Protein AF-A0AA39NL94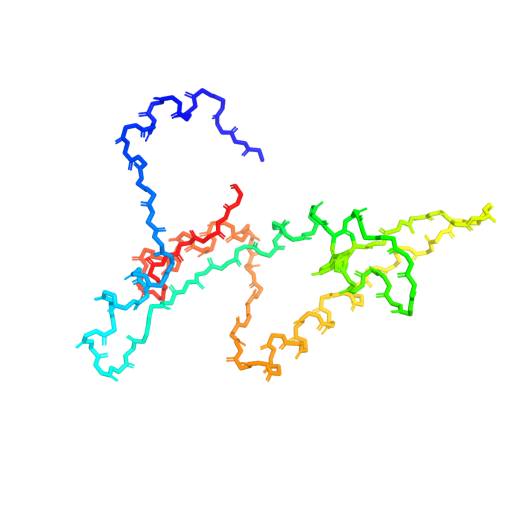-F1 (afdb_monomer_lite)

Structure (mmCIF, N/CA/C/O backbone):
data_AF-A0AA39NL94-F1
#
_entry.id   AF-A0AA39NL94-F1
#
loop_
_atom_site.group_PDB
_atom_site.id
_atom_site.type_symbol
_atom_site.label_atom_id
_atom_site.label_alt_id
_atom_site.label_comp_id
_atom_site.label_asym_id
_atom_site.label_entity_id
_atom_site.label_seq_id
_atom_site.pdbx_PDB_ins_code
_atom_site.Cartn_x
_atom_site.Cartn_y
_atom_site.Cartn_z
_atom_site.occupancy
_atom_site.B_iso_or_equiv
_atom_site.auth_seq_id
_atom_site.auth_comp_id
_atom_site.auth_asym_id
_atom_site.auth_atom_id
_atom_site.pdbx_PDB_model_num
ATOM 1 N N . MET A 1 1 ? 2.245 15.348 -5.628 1.00 50.94 1 MET A N 1
ATOM 2 C CA . MET A 1 1 ? 1.719 16.747 -5.397 1.00 50.94 1 MET A CA 1
ATOM 3 C C . MET A 1 1 ? 0.510 16.706 -4.456 1.00 50.94 1 MET A C 1
ATOM 5 O O . MET A 1 1 ? -0.431 15.936 -4.656 1.00 50.94 1 MET A O 1
ATOM 9 N N . GLY A 1 2 ? 0.650 17.237 -3.230 1.00 73.12 2 GLY A N 1
ATOM 10 C CA . GLY A 1 2 ? -0.329 17.232 -2.119 1.00 73.12 2 GLY A CA 1
ATOM 11 C C . GLY A 1 2 ? -1.050 18.583 -2.015 1.00 73.12 2 GLY A C 1
ATOM 12 O O . GLY A 1 2 ? -0.825 19.495 -2.814 1.00 73.12 2 GLY A O 1
ATOM 13 N N . VAL A 1 3 ? -2.252 18.538 -1.434 1.00 86.38 3 VAL A N 1
ATOM 14 C CA . VAL A 1 3 ? -3.037 19.774 -1.194 1.00 86.38 3 VAL A CA 1
ATOM 15 C C . VAL A 1 3 ? -2.407 20.544 -0.023 1.00 86.38 3 VAL A C 1
ATOM 17 O O . VAL A 1 3 ? -2.319 20.043 1.101 1.00 86.38 3 VAL A O 1
ATOM 20 N N . ALA A 1 4 ? -1.869 21.745 -0.388 1.00 89.25 4 ALA A N 1
ATOM 21 C CA . ALA A 1 4 ? -1.170 22.565 0.628 1.00 89.25 4 ALA A CA 1
ATOM 22 C C . ALA A 1 4 ? -2.124 22.940 1.774 1.00 89.25 4 ALA A C 1
ATOM 24 O O . ALA A 1 4 ? -3.258 23.370 1.550 1.00 89.25 4 ALA A O 1
ATOM 25 N N . GLY A 1 5 ? -1.636 22.574 3.044 1.00 91.25 5 GLY A N 1
ATOM 26 C CA . GLY A 1 5 ? -2.383 23.033 4.242 1.00 91.25 5 GLY A CA 1
ATOM 27 C C . GLY A 1 5 ? -3.410 21.993 4.705 1.00 91.25 5 GLY A C 1
ATOM 28 O O . GLY A 1 5 ? -4.171 22.263 5.637 1.00 91.25 5 GLY A O 1
ATOM 29 N N . LEU A 1 6 ? -3.433 20.851 4.047 1.00 90.88 6 LEU A N 1
ATOM 30 C CA . LEU A 1 6 ? -4.501 19.870 4.342 1.00 90.88 6 LEU A CA 1
ATOM 31 C C . LEU A 1 6 ? -4.160 19.089 5.617 1.00 90.88 6 LEU A C 1
ATOM 33 O O . LEU A 1 6 ? -5.061 18.759 6.392 1.00 90.88 6 LEU A O 1
ATOM 37 N N . TRP A 1 7 ? -2.938 18.950 5.932 1.00 90.38 7 TRP A N 1
ATOM 38 C CA . TRP A 1 7 ? -2.565 18.003 7.005 1.00 90.38 7 TRP A CA 1
ATOM 39 C C . TRP A 1 7 ? -2.981 18.540 8.378 1.00 90.38 7 TRP A C 1
ATOM 41 O O . TRP A 1 7 ? -3.492 17.781 9.205 1.00 90.38 7 TRP A O 1
ATOM 51 N N . PRO A 1 8 ? -2.796 19.794 8.644 1.00 93.75 8 PRO A N 1
ATOM 52 C CA . PRO A 1 8 ? -3.223 20.273 9.971 1.00 93.75 8 PRO A CA 1
ATOM 53 C C . PRO A 1 8 ? -4.733 20.090 10.183 1.00 93.75 8 PRO A C 1
ATOM 55 O O . PRO A 1 8 ? -5.170 19.922 11.324 1.00 93.75 8 PRO A O 1
ATOM 58 N N . LEU A 1 9 ? -5.524 20.063 9.109 1.00 93.62 9 LEU A N 1
ATOM 59 C CA . LEU A 1 9 ? -6.989 19.894 9.266 1.00 93.62 9 LEU A CA 1
ATOM 60 C C . LEU A 1 9 ? -7.346 18.431 9.533 1.00 93.62 9 LEU A C 1
ATOM 62 O O . LEU A 1 9 ? -8.359 18.157 10.181 1.00 93.62 9 LEU A O 1
ATOM 66 N N . LEU A 1 10 ? -6.521 17.513 9.040 1.00 91.88 10 LEU A N 1
ATOM 67 C CA . LEU A 1 10 ? -6.922 16.091 9.128 1.00 91.88 10 LEU A CA 1
ATOM 68 C C . LEU A 1 10 ? -6.179 15.403 10.272 1.00 91.88 10 LEU A C 1
ATOM 70 O O . LEU A 1 10 ? -6.452 14.239 10.574 1.00 91.88 10 LEU A O 1
ATOM 74 N N . ASP A 1 11 ? -5.326 16.208 10.906 1.00 91.38 11 ASP A N 1
ATOM 75 C CA . ASP A 1 11 ? -4.427 15.575 11.895 1.00 91.38 11 ASP A CA 1
ATOM 76 C C . ASP A 1 11 ? -5.246 14.904 13.009 1.00 91.38 11 ASP A C 1
ATOM 78 O O . ASP A 1 11 ? -4.874 13.825 13.476 1.00 91.38 11 ASP A O 1
ATOM 82 N N . SER A 1 12 ? -6.339 15.570 13.333 1.00 94.81 12 SER A N 1
ATOM 83 C CA . SER A 1 12 ? -7.129 15.007 14.449 1.00 94.81 12 SER A CA 1
ATOM 84 C C . SER A 1 12 ? -7.742 13.654 14.077 1.00 94.81 12 SER A C 1
ATOM 86 O O . SER A 1 12 ? -8.077 12.868 14.966 1.00 94.81 12 SER A O 1
ATOM 88 N N . SER A 1 13 ? -7.833 13.390 12.783 1.00 92.88 13 SER A N 1
ATOM 89 C CA . SER A 1 13 ? -8.463 12.118 12.347 1.00 92.88 13 SER A CA 1
ATOM 90 C C . SER A 1 13 ? -7.403 11.047 12.081 1.00 92.88 13 SER A C 1
ATOM 92 O O . SER A 1 13 ? -7.747 9.902 11.779 1.00 92.88 13 SER A O 1
ATOM 94 N N . SER A 1 14 ? -6.141 11.427 12.299 1.00 92.62 14 SER A N 1
ATOM 95 C CA . SER A 1 14 ? -5.078 10.443 12.024 1.00 92.62 14 SER A CA 1
ATOM 96 C C . SER A 1 14 ? -4.935 9.485 13.216 1.00 92.62 14 SER A C 1
ATOM 98 O O . SER A 1 14 ? -5.046 9.887 14.377 1.00 92.62 14 SER A O 1
ATOM 100 N N . LYS A 1 15 ? -4.803 8.213 12.834 1.00 93.19 15 LYS A N 1
ATOM 101 C CA . LYS A 1 15 ? -4.528 7.214 13.892 1.00 93.19 15 LYS A CA 1
ATOM 102 C C . LYS A 1 15 ? -3.282 6.402 13.515 1.00 93.19 15 LYS A C 1
ATOM 104 O O . LYS A 1 15 ? -3.068 6.062 12.350 1.00 93.19 15 LYS A O 1
ATOM 109 N N . THR A 1 16 ? -2.500 6.258 14.578 1.00 93.81 16 THR A N 1
ATOM 110 C CA . THR A 1 16 ? -1.329 5.383 14.350 1.00 93.81 16 THR A CA 1
ATOM 111 C C . THR A 1 16 ? -1.621 3.979 14.906 1.00 93.81 16 THR A C 1
ATOM 113 O O . THR A 1 16 ? -1.947 3.812 16.083 1.00 93.81 16 THR A O 1
ATOM 116 N N . VAL A 1 17 ? -1.551 3.116 13.950 1.00 90.81 17 VAL A N 1
ATOM 117 C CA . VAL A 1 17 ? -1.850 1.727 14.371 1.00 90.81 17 VAL A CA 1
ATOM 118 C C . VAL A 1 17 ? -0.822 0.797 13.717 1.00 90.81 17 VAL A C 1
ATOM 120 O O . VAL A 1 17 ? -0.280 1.093 12.649 1.00 90.81 17 VAL A O 1
ATOM 123 N N . SER A 1 18 ? -0.551 -0.284 14.425 1.00 92.31 18 SER A N 1
ATOM 124 C CA . SER A 1 18 ? 0.373 -1.286 13.854 1.00 92.31 18 SER A CA 1
ATOM 125 C C . SER A 1 18 ? -0.272 -2.043 12.684 1.00 92.31 18 SER A C 1
ATOM 127 O O . SER A 1 18 ? -1.468 -2.342 12.697 1.00 92.31 18 SER A O 1
ATOM 129 N N . LEU A 1 19 ? 0.515 -2.331 11.734 1.00 88.25 19 LEU A N 1
ATOM 130 C CA . LEU A 1 19 ? -0.005 -3.073 10.565 1.00 88.25 19 LEU A CA 1
ATOM 131 C C . LEU A 1 19 ? -0.469 -4.480 10.978 1.00 88.25 19 LEU A C 1
ATOM 133 O O . LEU A 1 19 ? -1.455 -4.984 10.436 1.00 88.25 19 LEU A O 1
ATOM 137 N N . THR A 1 20 ? 0.185 -5.024 11.923 1.00 89.62 20 THR A N 1
ATOM 138 C CA . THR A 1 20 ? -0.207 -6.374 12.385 1.00 89.62 20 THR A CA 1
ATOM 139 C C . THR A 1 20 ? -1.600 -6.346 13.033 1.00 89.62 20 THR A C 1
ATOM 141 O O . THR A 1 20 ? -2.409 -7.241 12.783 1.00 89.62 20 THR A O 1
ATOM 144 N N . THR A 1 21 ? -1.704 -5.334 13.858 1.00 88.62 21 THR A N 1
ATOM 145 C CA . THR A 1 21 ? -3.033 -5.215 14.497 1.00 88.62 21 THR A CA 1
ATOM 146 C C . THR A 1 21 ? -4.129 -5.006 13.441 1.00 88.62 21 THR A C 1
ATOM 148 O O . THR A 1 21 ? -5.199 -5.611 13.542 1.00 88.62 21 THR A O 1
ATOM 151 N N . LEU A 1 22 ? -3.851 -4.177 12.437 1.00 88.06 22 LEU A N 1
ATOM 152 C CA . LEU A 1 22 ? -4.843 -3.935 11.366 1.00 88.06 22 LEU A CA 1
ATOM 153 C C . LEU A 1 22 ? -5.129 -5.220 10.581 1.00 88.06 22 LEU A C 1
ATOM 155 O O . LEU A 1 22 ? -6.288 -5.498 10.266 1.00 88.06 22 LEU A O 1
ATOM 159 N N . SER A 1 23 ? -4.074 -5.999 10.449 1.00 87.44 23 SER A N 1
ATOM 160 C CA . SER A 1 23 ? -4.238 -7.228 9.646 1.00 87.44 23 SER A CA 1
ATOM 161 C C . SER A 1 23 ? -5.018 -8.289 10.426 1.00 87.44 23 SER A C 1
ATOM 163 O O . SER A 1 23 ? -5.855 -8.986 9.848 1.00 87.44 23 SER A O 1
ATOM 165 N N . LEU A 1 24 ? -4.804 -8.289 11.746 1.00 86.00 24 LEU A N 1
ATOM 166 C CA . LEU A 1 24 ? -5.423 -9.357 12.551 1.00 86.00 24 LEU A CA 1
ATOM 167 C C . LEU A 1 24 ? -6.890 -9.011 12.844 1.00 86.00 24 LEU A C 1
ATOM 169 O O . LEU A 1 24 ? -7.707 -9.915 13.036 1.00 86.00 24 LEU A O 1
ATOM 173 N N . ALA A 1 25 ? -7.144 -7.712 13.018 1.00 80.06 25 ALA A N 1
ATOM 174 C CA . ALA A 1 25 ? -8.537 -7.301 13.301 1.00 80.06 25 ALA A CA 1
ATOM 175 C C . ALA A 1 25 ? -9.491 -7.789 12.204 1.00 80.06 25 ALA A C 1
ATOM 177 O O . ALA A 1 25 ? -10.646 -8.108 12.494 1.00 80.06 25 ALA A O 1
ATOM 178 N N . GLU A 1 26 ? -9.019 -7.960 11.066 1.00 71.44 26 GLU A N 1
ATOM 179 C CA . GLU A 1 26 ? -9.943 -8.274 9.946 1.00 71.44 26 GLU A CA 1
ATOM 180 C C . GLU A 1 26 ? -9.837 -9.750 9.560 1.00 71.44 26 GLU A C 1
ATOM 182 O O . GLU A 1 26 ? -10.512 -10.193 8.628 1.00 71.44 26 GLU A O 1
ATOM 187 N N . PHE A 1 27 ? -9.012 -10.399 10.369 1.00 70.62 27 PHE A N 1
ATOM 188 C CA . PHE A 1 27 ? -8.752 -11.825 10.095 1.00 70.62 27 PHE A CA 1
ATOM 189 C C . PHE A 1 27 ? -9.824 -12.692 10.763 1.00 70.62 27 PHE A C 1
ATOM 191 O O . PHE A 1 27 ? -9.785 -13.919 10.651 1.00 70.62 27 PHE A O 1
ATOM 198 N N . SER A 1 28 ? -10.915 -12.190 11.246 1.00 61.53 28 SER A N 1
ATOM 199 C CA . SER A 1 28 ? -11.961 -12.921 11.993 1.00 61.53 28 SER A CA 1
ATOM 200 C C . SER A 1 28 ? -12.969 -13.563 11.033 1.00 61.53 28 SER A C 1
ATOM 202 O O . SER A 1 28 ? -13.747 -14.426 11.447 1.00 61.53 28 SER A O 1
ATOM 204 N N . ASN A 1 29 ? -12.759 -13.339 9.573 1.00 60.75 29 ASN A N 1
ATOM 205 C CA . ASN A 1 29 ? -13.588 -14.086 8.604 1.00 60.75 29 ASN A CA 1
ATOM 206 C C . ASN A 1 29 ? -12.735 -15.131 7.862 1.00 60.75 29 ASN A C 1
ATOM 208 O O . ASN A 1 29 ? -11.689 -14.813 7.294 1.00 60.75 29 ASN A O 1
ATOM 212 N N . PRO A 1 30 ? -12.682 -16.345 8.337 1.00 61.47 30 PRO A N 1
ATOM 213 C CA . PRO A 1 30 ? -11.754 -17.419 7.946 1.00 61.47 30 PRO A CA 1
ATOM 214 C C . PRO A 1 30 ? -11.542 -17.466 6.427 1.00 61.47 30 PRO A C 1
ATOM 216 O O . PRO A 1 30 ? -10.601 -18.114 5.962 1.00 61.47 30 PRO A O 1
ATOM 219 N N . HIS A 1 31 ? -11.988 -16.365 5.691 1.00 66.25 31 HIS A N 1
ATOM 220 C CA . HIS A 1 31 ? -11.747 -16.707 4.274 1.00 66.25 31 HIS A CA 1
ATOM 221 C C . HIS A 1 31 ? -11.094 -15.529 3.556 1.00 66.25 31 HIS A C 1
ATOM 223 O O . HIS A 1 31 ? -10.718 -15.655 2.388 1.00 66.25 31 HIS A O 1
ATOM 229 N N . ARG A 1 32 ? -10.733 -14.473 4.445 1.00 79.56 32 ARG A N 1
ATOM 230 C CA . ARG A 1 32 ? -10.133 -13.393 3.633 1.00 79.56 32 ARG A CA 1
ATOM 231 C C . ARG A 1 32 ? -9.340 -12.458 4.552 1.00 79.56 32 ARG A C 1
ATOM 233 O O . ARG A 1 32 ? -9.852 -11.964 5.558 1.00 79.56 32 ARG A O 1
ATOM 240 N N . GLY A 1 33 ? -7.944 -12.510 4.427 1.00 84.56 33 GLY A N 1
ATOM 241 C CA . GLY A 1 33 ? -7.020 -11.611 5.154 1.00 84.56 33 GLY A CA 1
ATOM 242 C C . GLY A 1 33 ? -7.189 -10.148 4.731 1.00 84.56 33 GLY A C 1
ATOM 243 O O . GLY A 1 33 ? -8.013 -9.820 3.874 1.00 84.56 33 GLY A O 1
ATOM 244 N N . TYR A 1 34 ? -6.636 -9.176 5.460 1.00 90.38 34 TYR A N 1
ATOM 245 C CA . TYR A 1 34 ? -6.649 -7.733 5.134 1.00 90.38 34 TYR A CA 1
ATOM 246 C C . TYR A 1 34 ? -5.916 -7.471 3.809 1.00 90.38 34 TYR A C 1
ATOM 248 O O . TYR A 1 34 ? -4.748 -7.830 3.641 1.00 90.38 34 TYR A O 1
ATOM 256 N N . ARG A 1 35 ? -6.615 -6.891 2.848 1.00 91.94 35 ARG A N 1
ATOM 257 C CA . ARG A 1 35 ? -6.007 -6.628 1.521 1.00 91.94 35 ARG A CA 1
ATOM 258 C C . ARG A 1 35 ? -5.592 -5.155 1.431 1.00 91.94 35 ARG A C 1
ATOM 260 O O . ARG A 1 35 ? -6.405 -4.247 1.616 1.00 91.94 35 ARG A O 1
ATOM 267 N N . LEU A 1 36 ? -4.360 -5.006 1.210 1.00 93.06 36 LEU A N 1
ATOM 268 C CA . LEU A 1 36 ? -3.792 -3.641 1.182 1.00 93.06 36 LEU A CA 1
ATOM 269 C C . LEU A 1 36 ? -3.299 -3.323 -0.237 1.00 93.06 36 LEU A C 1
ATOM 271 O O . LEU A 1 36 ? -2.571 -4.106 -0.851 1.00 93.06 36 LEU A O 1
ATOM 275 N N . GLY A 1 37 ? -3.765 -2.208 -0.738 1.00 93.38 37 GLY A N 1
ATOM 276 C CA . GLY A 1 37 ? -3.238 -1.717 -2.031 1.00 93.38 37 GLY A CA 1
ATOM 277 C C . GLY A 1 37 ? -2.042 -0.781 -1.804 1.00 93.38 37 GLY A C 1
ATOM 278 O O . GLY A 1 37 ? -2.093 0.133 -0.978 1.00 93.38 37 GLY A O 1
ATOM 279 N N . ILE A 1 38 ? -1.002 -1.017 -2.651 1.00 90.94 38 ILE A N 1
ATOM 280 C CA . ILE A 1 38 ? 0.227 -0.219 -2.429 1.00 90.94 38 ILE A CA 1
ATOM 281 C C . ILE A 1 38 ? 0.571 0.507 -3.737 1.00 90.94 38 ILE A C 1
ATOM 283 O O . ILE A 1 38 ? 0.642 -0.101 -4.807 1.00 90.94 38 ILE A O 1
ATOM 287 N N . ASP A 1 39 ? 0.695 1.739 -3.577 1.00 86.31 39 ASP A N 1
ATOM 288 C CA . ASP A 1 39 ? 1.199 2.533 -4.718 1.00 86.31 39 ASP A CA 1
ATOM 289 C C . ASP A 1 39 ? 2.724 2.393 -4.832 1.00 86.31 39 ASP A C 1
ATOM 291 O O . ASP A 1 39 ? 3.475 2.846 -3.965 1.00 86.31 39 ASP A O 1
ATOM 295 N N . THR A 1 40 ? 3.174 1.775 -5.927 1.00 73.75 40 THR A N 1
ATOM 296 C CA . THR A 1 40 ? 4.600 1.398 -6.020 1.00 73.75 40 THR A CA 1
ATOM 297 C C . THR A 1 40 ? 5.441 2.616 -6.431 1.00 73.75 40 THR A C 1
ATOM 299 O O . THR A 1 40 ? 6.672 2.560 -6.391 1.00 73.75 40 THR A O 1
ATOM 302 N N .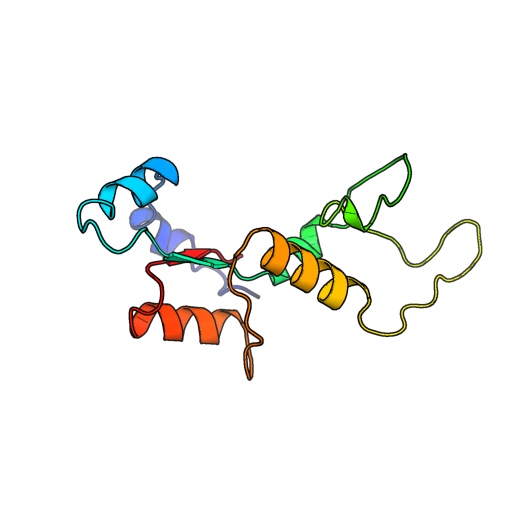 SER A 1 41 ? 4.714 3.690 -6.821 1.00 66.00 41 SER A N 1
ATOM 303 C CA . SER A 1 41 ? 5.503 4.889 -7.184 1.00 66.00 41 SER A CA 1
ATOM 304 C C . SER A 1 41 ? 6.255 5.434 -5.962 1.00 66.00 41 SER A C 1
ATOM 306 O O . SER A 1 41 ? 7.224 6.179 -6.121 1.00 66.00 41 SER A O 1
ATOM 308 N N . ILE A 1 42 ? 5.834 5.005 -4.697 1.00 60.50 42 ILE A N 1
ATOM 309 C CA . ILE A 1 42 ? 6.485 5.422 -3.435 1.00 60.50 42 ILE A CA 1
ATOM 310 C C . ILE A 1 42 ? 7.890 4.815 -3.350 1.00 60.50 42 ILE A C 1
ATOM 312 O O . ILE A 1 42 ? 8.783 5.415 -2.748 1.00 60.50 42 ILE A O 1
ATOM 316 N N . TRP A 1 43 ? 8.149 3.812 -4.042 1.00 56.59 43 TRP A N 1
ATOM 317 C CA . TRP A 1 43 ? 9.438 3.090 -3.953 1.00 56.59 43 TRP A CA 1
ATOM 318 C C . TRP A 1 43 ? 10.376 3.533 -5.083 1.00 56.59 43 TRP A C 1
ATOM 320 O O . TRP A 1 43 ? 11.594 3.380 -4.966 1.00 56.59 43 TRP A O 1
ATOM 330 N N . PHE A 1 44 ? 9.837 4.208 -6.039 1.00 53.31 44 PHE A N 1
ATOM 331 C CA . PHE A 1 44 ? 10.711 4.694 -7.129 1.00 53.31 44 PHE A CA 1
ATOM 332 C C . PHE A 1 44 ? 11.455 5.955 -6.682 1.00 53.31 44 PHE A C 1
ATOM 334 O O . PHE A 1 44 ? 12.601 6.165 -7.086 1.00 53.31 44 PHE A O 1
ATOM 341 N N . PHE A 1 45 ? 10.955 6.599 -5.576 1.00 47.75 45 PHE A N 1
ATOM 342 C CA . PHE A 1 45 ? 11.581 7.822 -5.032 1.00 47.75 45 PHE A CA 1
ATOM 343 C C . PHE A 1 45 ? 12.602 7.460 -3.950 1.00 47.75 45 PHE A C 1
ATOM 345 O O . PHE A 1 45 ? 13.644 8.111 -3.851 1.00 47.75 45 PHE A O 1
ATOM 352 N N . HIS A 1 46 ? 12.582 6.266 -3.228 1.00 44.31 46 HIS A N 1
ATOM 353 C CA . HIS A 1 46 ? 13.468 5.800 -2.141 1.00 44.31 46 HIS A CA 1
ATOM 354 C C . HIS A 1 46 ? 14.585 4.906 -2.690 1.00 44.31 46 HIS A C 1
ATOM 356 O O . HIS A 1 46 ? 15.641 4.791 -2.063 1.00 44.31 46 HIS A O 1
ATOM 362 N N . ALA A 1 47 ? 14.607 4.441 -3.883 1.00 46.00 47 ALA A N 1
ATOM 363 C CA . ALA A 1 47 ? 15.518 3.518 -4.583 1.00 46.00 47 ALA A CA 1
ATOM 364 C C . ALA A 1 47 ? 16.756 4.329 -5.051 1.00 46.00 47 ALA A C 1
ATOM 366 O O . ALA A 1 47 ? 17.780 3.745 -5.414 1.00 46.00 47 ALA A O 1
ATOM 367 N N . GLY A 1 48 ? 16.979 5.589 -4.771 1.00 43.16 48 GLY A N 1
ATOM 368 C CA . GLY A 1 48 ? 18.105 6.455 -5.179 1.00 43.16 48 GLY A CA 1
ATOM 369 C C . GLY A 1 48 ? 19.132 6.579 -4.052 1.00 43.16 48 GLY A C 1
ATOM 370 O O . GLY A 1 48 ? 20.237 7.069 -4.294 1.00 43.16 48 GLY A O 1
ATOM 371 N N . TYR A 1 49 ? 19.085 5.807 -2.873 1.00 46.53 49 TYR A N 1
ATOM 372 C CA . TYR A 1 49 ? 19.980 6.100 -1.740 1.00 46.53 49 TYR A CA 1
ATOM 373 C C . TYR A 1 49 ? 20.863 4.895 -1.419 1.00 46.53 49 TYR A C 1
ATOM 375 O O . TYR A 1 49 ? 21.702 4.968 -0.517 1.00 46.53 49 TYR A O 1
ATOM 383 N N . GLY A 1 50 ? 21.010 3.685 -2.168 1.00 47.22 50 GLY A N 1
ATOM 384 C CA . GLY A 1 50 ? 21.734 2.448 -1.781 1.00 47.22 50 GLY A CA 1
ATOM 385 C C . GLY A 1 50 ? 23.168 2.484 -2.323 1.00 47.22 50 GLY A C 1
ATOM 386 O O . GLY A 1 50 ? 23.426 2.967 -3.427 1.00 47.22 50 GLY A O 1
ATOM 387 N N . LYS A 1 51 ? 24.438 2.317 -1.382 1.00 41.53 51 LYS A N 1
ATOM 388 C CA . LYS A 1 51 ? 25.847 2.214 -1.837 1.00 41.53 51 LYS A CA 1
ATOM 389 C C . LYS A 1 51 ? 26.385 0.801 -1.586 1.00 41.53 51 LYS A C 1
ATOM 391 O O . LYS A 1 51 ? 25.975 0.118 -0.645 1.00 41.53 51 LYS A O 1
ATOM 396 N N . GLY A 1 52 ? 27.492 0.106 -2.711 1.00 43.84 52 GLY A N 1
ATOM 397 C CA . GLY A 1 52 ? 28.387 -1.067 -2.543 1.00 43.84 52 GLY A CA 1
ATOM 398 C C . GLY A 1 52 ? 27.672 -2.373 -2.919 1.00 43.84 52 GLY A C 1
ATOM 399 O O . GLY A 1 52 ? 26.452 -2.495 -2.790 1.00 43.84 52 GLY A O 1
ATOM 400 N N . GLY A 1 53 ? 28.499 -3.630 -3.588 1.00 49.84 53 GLY A N 1
ATOM 401 C CA . GLY A 1 53 ? 28.078 -5.026 -3.853 1.00 49.84 53 GLY A CA 1
ATOM 402 C C . GLY A 1 53 ? 27.454 -5.169 -5.249 1.00 49.84 53 GLY A C 1
ATOM 403 O O . GLY A 1 53 ? 27.486 -4.243 -6.063 1.00 49.84 53 GLY A O 1
ATOM 404 N N . GLU A 1 54 ? 27.111 -6.450 -5.654 1.00 42.91 54 GLU A N 1
ATOM 405 C CA . GLU A 1 54 ? 26.523 -6.860 -6.950 1.00 42.91 54 GLU A CA 1
ATOM 406 C C . GLU A 1 54 ? 25.039 -6.476 -7.022 1.00 42.91 54 GLU A C 1
ATOM 408 O O . GLU A 1 54 ? 24.273 -6.705 -6.083 1.00 42.91 54 GLU A O 1
ATOM 413 N N . ASN A 1 55 ? 24.521 -5.584 -7.989 1.00 45.84 55 ASN A N 1
ATOM 414 C CA . ASN A 1 55 ? 23.116 -5.184 -8.239 1.00 45.84 55 ASN A CA 1
ATOM 415 C C . ASN A 1 55 ? 22.630 -4.167 -7.198 1.00 45.84 55 ASN A C 1
ATOM 417 O O . ASN A 1 55 ? 21.683 -4.428 -6.455 1.00 45.84 55 ASN A O 1
ATOM 421 N N . PRO A 1 56 ? 23.195 -3.032 -6.960 1.00 44.25 56 PRO A N 1
ATOM 422 C CA . PRO A 1 56 ? 22.866 -2.037 -5.928 1.00 44.25 56 PRO A CA 1
ATOM 423 C C . PRO A 1 56 ? 21.636 -1.198 -6.320 1.00 44.25 56 PRO A C 1
ATOM 425 O O . PRO A 1 56 ? 20.894 -0.756 -5.438 1.00 44.25 56 PRO A O 1
ATOM 428 N N . GLN A 1 57 ? 21.014 -1.219 -7.534 1.00 38.88 57 GLN A N 1
ATOM 429 C CA . GLN A 1 57 ? 19.829 -0.502 -8.049 1.00 38.88 57 GLN A CA 1
ATOM 430 C C . GLN A 1 57 ? 18.592 -1.400 -7.986 1.00 38.88 57 GLN A C 1
ATOM 432 O O . GLN A 1 57 ? 17.476 -0.901 -7.825 1.00 38.88 57 GLN A O 1
ATOM 437 N N . LEU A 1 58 ? 18.668 -2.702 -7.844 1.00 43.56 58 LEU A N 1
ATOM 438 C CA . LEU A 1 58 ? 17.691 -3.682 -7.322 1.00 43.56 58 LEU A CA 1
ATOM 439 C C . LEU A 1 58 ? 17.698 -3.698 -5.791 1.00 43.56 58 LEU A C 1
ATOM 441 O O . LEU A 1 58 ? 16.786 -4.257 -5.177 1.00 43.56 58 LEU A O 1
ATOM 445 N N . ARG A 1 59 ? 18.760 -3.116 -5.309 1.00 41.69 59 ARG A N 1
ATOM 446 C CA . ARG A 1 59 ? 18.791 -2.962 -3.840 1.00 41.69 59 ARG A CA 1
ATOM 447 C C . ARG A 1 59 ? 18.018 -1.711 -3.399 1.00 41.69 59 ARG A C 1
ATOM 449 O O . ARG A 1 59 ? 17.468 -1.686 -2.296 1.00 41.69 59 ARG A O 1
ATOM 456 N N . THR A 1 60 ? 17.838 -0.645 -4.253 1.00 39.06 60 THR A N 1
ATOM 457 C CA . THR A 1 60 ? 17.124 0.621 -3.873 1.00 39.06 60 THR A CA 1
ATOM 458 C C . THR A 1 60 ? 15.740 0.631 -4.503 1.00 39.06 60 THR A C 1
ATOM 460 O O . THR A 1 60 ? 15.223 1.695 -4.850 1.00 39.06 60 THR A O 1
ATOM 463 N N . LEU A 1 61 ? 14.972 -0.163 -5.186 1.00 50.97 61 LEU A N 1
ATOM 464 C CA . LEU A 1 61 ? 13.980 -1.062 -4.555 1.00 50.97 61 LEU A CA 1
ATOM 465 C C . LEU A 1 61 ? 14.584 -1.791 -3.356 1.00 50.97 61 LEU A C 1
ATOM 467 O O . LEU A 1 61 ? 13.846 -2.215 -2.463 1.00 50.97 61 LEU A O 1
ATOM 471 N N . PHE A 1 62 ? 16.044 -1.157 -3.476 1.00 38.22 62 PHE A N 1
ATOM 472 C CA . PHE A 1 62 ? 17.179 -0.531 -2.762 1.00 38.22 62 PHE A CA 1
ATOM 473 C C . PHE A 1 62 ? 18.057 0.241 -3.768 1.00 38.22 62 PHE A C 1
ATOM 475 O O . PHE A 1 62 ? 18.867 1.077 -3.362 1.00 38.22 62 PHE A O 1
ATOM 482 N N . PHE A 1 63 ? 17.907 1.285 -5.147 1.00 37.31 63 PHE A N 1
ATOM 483 C CA . PHE A 1 63 ? 17.985 2.382 -6.118 1.00 37.31 63 PHE A CA 1
ATOM 484 C C . PHE A 1 63 ? 19.335 2.365 -6.820 1.00 37.31 63 PHE A C 1
ATOM 486 O O . PHE A 1 63 ? 20.374 2.109 -6.208 1.00 37.31 63 PHE A O 1
ATOM 493 N N . ARG A 1 64 ? 19.593 3.173 -8.409 1.00 44.94 64 ARG A N 1
ATOM 494 C CA . ARG A 1 64 ? 20.649 3.425 -9.401 1.00 44.94 64 ARG A CA 1
ATOM 495 C C . ARG A 1 64 ? 20.672 4.903 -9.779 1.00 44.94 64 ARG A C 1
ATOM 497 O O . ARG A 1 64 ? 19.628 5.525 -9.983 1.00 44.94 64 ARG A O 1
ATOM 504 N N . PRO A 1 65 ? 22.205 5.495 -10.345 1.00 38.59 65 PRO A N 1
ATOM 505 C CA . PRO A 1 65 ? 22.212 6.774 -11.077 1.00 38.59 65 PRO A CA 1
ATOM 506 C C . PRO A 1 65 ? 22.797 6.624 -12.486 1.00 38.59 65 PRO A C 1
ATOM 508 O O . PRO A 1 65 ? 23.265 5.546 -12.862 1.00 38.59 65 PRO A O 1
ATOM 511 N N . ASP A 1 66 ? 22.607 7.753 -13.353 1.00 39.59 66 ASP A N 1
ATOM 512 C CA . ASP A 1 66 ? 22.604 8.110 -14.784 1.00 39.59 66 ASP A CA 1
ATOM 513 C C . ASP A 1 66 ? 24.034 8.408 -15.266 1.00 39.59 66 ASP A C 1
ATOM 515 O O . ASP A 1 66 ? 24.327 8.258 -16.454 1.00 39.59 66 ASP A O 1
ATOM 519 N N . TRP A 1 67 ? 24.992 8.445 -14.380 1.00 39.03 67 TRP A N 1
ATOM 520 C CA . TRP A 1 67 ? 26.374 8.817 -14.757 1.00 39.03 67 TRP A CA 1
ATOM 521 C C . TRP A 1 67 ? 27.353 8.135 -13.797 1.00 39.03 67 TRP A C 1
ATOM 523 O O . TRP A 1 67 ? 27.123 8.067 -12.587 1.00 39.03 67 TRP A O 1
ATOM 533 N N . LYS A 1 68 ? 28.248 7.314 -14.444 1.00 41.62 68 LYS A N 1
ATOM 534 C CA . LYS A 1 68 ? 29.245 6.667 -13.564 1.00 41.62 68 LYS A CA 1
ATOM 535 C C . LYS A 1 68 ? 30.615 6.689 -14.250 1.00 41.62 68 LYS A C 1
ATOM 537 O O . LYS A 1 68 ? 30.762 6.278 -15.402 1.00 41.62 68 LYS A O 1
ATOM 542 N N . ARG A 1 69 ? 31.601 7.441 -13.674 1.00 42.22 69 ARG A N 1
ATOM 543 C CA . ARG A 1 69 ? 33.020 7.479 -14.097 1.00 42.22 69 ARG A CA 1
ATOM 544 C C . ARG A 1 69 ? 33.163 8.177 -15.450 1.00 42.22 69 ARG A C 1
ATOM 546 O O . ARG A 1 69 ? 33.724 7.618 -16.394 1.00 42.22 69 ARG A O 1
ATOM 553 N N . GLY A 1 70 ? 32.411 9.123 -15.650 1.00 49.56 70 GLY A N 1
ATOM 554 C CA . GLY A 1 70 ? 32.639 10.066 -16.770 1.00 49.56 70 GLY A CA 1
ATOM 555 C C . GLY A 1 70 ? 31.839 9.680 -18.017 1.00 49.56 70 GLY A C 1
ATOM 556 O O . GLY A 1 70 ? 32.055 10.261 -19.082 1.00 49.56 70 GLY A O 1
ATOM 557 N N . LYS A 1 71 ? 30.977 8.527 -17.842 1.00 44.03 71 LYS A N 1
ATOM 558 C CA . LYS A 1 71 ? 30.174 8.073 -19.001 1.00 44.03 71 LYS A CA 1
ATOM 559 C C . LYS A 1 71 ? 28.684 8.120 -18.648 1.00 44.03 71 LYS A C 1
ATOM 561 O O . LYS A 1 71 ? 28.284 7.818 -17.521 1.00 44.03 71 LYS A O 1
ATOM 566 N N . LYS A 1 72 ? 27.690 8.600 -19.572 1.00 55.25 72 LYS A N 1
ATOM 567 C CA . LYS A 1 72 ? 26.228 8.705 -19.391 1.00 55.25 72 LYS A CA 1
ATOM 568 C C . LYS A 1 72 ? 25.564 7.324 -19.522 1.00 55.25 72 LYS A C 1
ATOM 570 O O . LYS A 1 72 ? 25.892 6.541 -20.417 1.00 55.25 72 LYS A O 1
ATOM 575 N N . ILE A 1 73 ? 24.957 6.866 -18.511 1.00 51.19 73 ILE A N 1
ATOM 576 C CA . ILE A 1 73 ? 24.249 5.567 -18.397 1.00 51.19 73 ILE A CA 1
ATOM 577 C C . ILE A 1 73 ? 22.934 5.628 -19.188 1.00 51.19 73 ILE A C 1
ATOM 579 O O . ILE A 1 73 ? 22.165 6.587 -19.083 1.00 51.19 73 ILE A O 1
ATOM 583 N N . ASN A 1 74 ? 22.757 4.831 -20.293 1.00 50.25 74 ASN A N 1
ATOM 584 C CA . ASN A 1 74 ? 21.590 4.642 -21.182 1.00 50.25 74 ASN A CA 1
ATOM 585 C C . ASN A 1 74 ? 20.335 4.240 -20.389 1.00 50.25 74 ASN A C 1
ATOM 587 O O . ASN A 1 74 ? 20.357 3.305 -19.587 1.00 50.25 74 ASN A O 1
ATOM 591 N N . LYS A 1 75 ? 19.272 5.053 -20.289 1.00 50.84 75 LYS A N 1
ATOM 592 C CA . LYS A 1 75 ? 17.929 5.082 -19.667 1.00 50.84 75 LYS A CA 1
ATOM 593 C C . LYS A 1 75 ? 16.881 4.546 -20.643 1.00 50.84 75 LYS A C 1
ATOM 595 O O . LYS A 1 75 ? 15.809 5.134 -20.803 1.00 50.84 75 LYS A O 1
ATOM 600 N N . THR A 1 76 ? 17.131 3.558 -21.487 1.00 43.22 76 THR A N 1
ATOM 601 C CA . THR A 1 76 ? 16.027 3.055 -22.335 1.00 43.22 76 THR A CA 1
ATOM 602 C C . THR A 1 76 ? 15.079 2.195 -21.489 1.00 43.22 76 THR A C 1
ATOM 604 O O . THR A 1 76 ? 15.507 1.458 -20.599 1.00 43.22 76 THR A O 1
ATOM 607 N N . ALA A 1 77 ? 13.783 2.599 -21.123 1.00 41.75 77 ALA A N 1
ATOM 608 C CA . ALA A 1 77 ? 12.449 2.123 -20.710 1.00 41.75 77 ALA A CA 1
ATOM 609 C C . ALA A 1 77 ? 12.392 0.592 -20.649 1.00 41.75 77 ALA A C 1
ATOM 611 O O . ALA A 1 77 ? 12.851 -0.105 -21.558 1.00 41.75 77 ALA A O 1
ATOM 612 N N . ASN A 1 78 ? 12.455 -0.079 -19.316 1.00 47.38 78 ASN A N 1
ATOM 613 C CA . ASN A 1 78 ? 11.598 -0.744 -18.309 1.00 47.38 78 ASN A CA 1
ATOM 614 C C . ASN A 1 78 ? 12.159 -2.126 -17.957 1.00 47.38 78 ASN A C 1
ATOM 616 O O . ASN A 1 78 ? 11.607 -3.157 -18.348 1.00 47.38 78 ASN A O 1
ATOM 620 N N . LYS A 1 79 ? 13.473 -2.342 -17.623 1.00 49.22 79 LYS A N 1
ATOM 621 C CA . LYS A 1 79 ? 13.910 -3.638 -17.048 1.00 49.22 79 LYS A CA 1
ATOM 622 C C . LYS A 1 79 ? 13.596 -3.690 -15.548 1.00 49.22 79 LYS A C 1
ATOM 624 O O . LYS A 1 79 ? 13.523 -4.779 -14.974 1.00 49.22 79 LYS A O 1
ATOM 629 N N . LEU A 1 80 ? 13.061 -2.606 -14.930 1.00 54.78 80 LEU A N 1
ATOM 630 C CA . LEU A 1 80 ? 12.771 -2.606 -13.480 1.00 54.78 80 LEU A CA 1
ATOM 631 C C . LEU A 1 80 ? 11.320 -3.020 -13.218 1.00 54.78 80 LEU A C 1
ATOM 633 O O . LEU A 1 80 ? 11.036 -3.641 -12.191 1.00 54.78 80 LEU A O 1
ATOM 637 N N . THR A 1 81 ? 10.455 -2.751 -14.153 1.00 62.88 81 THR A N 1
ATOM 638 C CA . THR A 1 81 ? 9.037 -3.153 -14.007 1.00 62.88 81 THR A CA 1
ATOM 639 C C . THR A 1 81 ? 8.891 -4.669 -14.192 1.00 62.88 81 THR A C 1
ATOM 641 O O . THR A 1 81 ? 8.158 -5.310 -13.436 1.00 62.88 81 THR A O 1
ATOM 644 N N . THR A 1 82 ? 9.749 -5.143 -15.180 1.00 68.12 82 THR A N 1
ATOM 645 C CA . THR A 1 82 ? 9.686 -6.603 -15.420 1.00 68.12 82 THR A CA 1
ATOM 646 C C . THR A 1 82 ? 10.254 -7.362 -14.212 1.00 68.12 82 THR A C 1
ATOM 648 O O . THR A 1 82 ? 9.673 -8.364 -13.790 1.00 68.12 82 THR A O 1
ATOM 651 N N . GLY A 1 83 ? 11.324 -6.838 -13.660 1.00 71.88 83 GLY A N 1
ATOM 652 C CA . GLY A 1 83 ? 11.938 -7.456 -12.461 1.00 71.88 83 GLY A CA 1
ATOM 653 C C . GLY A 1 83 ? 11.022 -7.344 -11.233 1.00 71.88 83 GLY A C 1
ATOM 654 O O . GLY A 1 83 ? 10.881 -8.313 -10.484 1.00 71.88 83 GLY A O 1
ATOM 655 N N . MET A 1 84 ? 10.361 -6.295 -11.095 1.00 72.81 84 MET A N 1
ATOM 656 C CA . MET A 1 84 ? 9.425 -6.105 -9.964 1.00 72.81 84 MET A CA 1
ATOM 657 C C . MET A 1 84 ? 8.187 -7.001 -10.111 1.00 72.81 84 MET A C 1
ATOM 659 O O . MET A 1 84 ? 7.760 -7.618 -9.133 1.00 72.81 84 MET A O 1
ATOM 663 N N . LYS A 1 85 ? 7.737 -6.981 -11.315 1.00 80.12 85 LYS A N 1
ATOM 664 C CA . LYS A 1 85 ? 6.573 -7.879 -11.526 1.00 80.12 85 LYS A CA 1
ATOM 665 C C . LYS A 1 85 ? 6.940 -9.340 -11.241 1.00 80.12 85 LYS A C 1
ATOM 667 O O . LYS A 1 85 ? 6.138 -10.070 -10.655 1.00 80.12 85 LYS A O 1
ATOM 672 N N . ALA A 1 86 ? 8.175 -9.724 -11.633 1.00 80.75 86 ALA A N 1
ATOM 673 C CA . ALA A 1 86 ? 8.592 -11.128 -11.410 1.00 80.75 86 ALA A CA 1
ATOM 674 C C . ALA A 1 86 ? 8.683 -11.430 -9.907 1.00 80.75 86 ALA A C 1
ATOM 676 O O . ALA A 1 86 ? 8.268 -12.507 -9.472 1.00 80.75 86 ALA A O 1
ATOM 677 N N . ILE A 1 87 ? 9.079 -10.539 -9.209 1.00 79.06 87 ILE A N 1
ATOM 678 C CA . ILE A 1 87 ? 9.227 -10.752 -7.753 1.00 79.06 87 ILE A C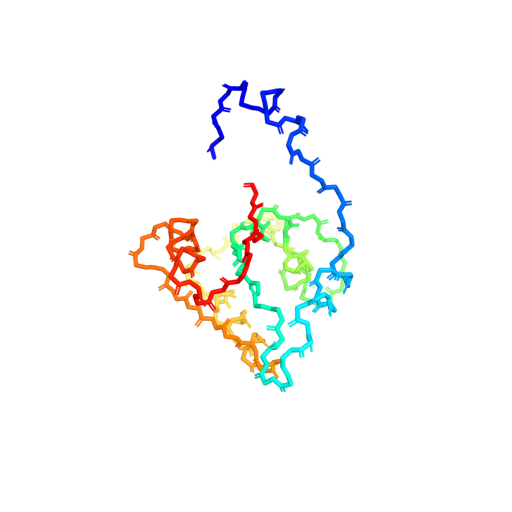A 1
ATOM 679 C C . ILE A 1 87 ? 7.837 -10.790 -7.098 1.00 79.06 87 ILE A C 1
ATOM 681 O O . ILE A 1 87 ? 7.576 -11.660 -6.263 1.00 79.06 87 ILE A O 1
ATOM 685 N N . ILE A 1 88 ? 7.076 -9.766 -7.438 1.00 85.88 88 ILE A N 1
ATOM 686 C CA . ILE A 1 88 ? 5.706 -9.754 -6.880 1.00 85.88 88 ILE A CA 1
ATOM 687 C C . ILE A 1 88 ? 4.997 -11.078 -7.195 1.00 85.88 88 ILE A C 1
ATOM 689 O O . ILE A 1 88 ? 4.360 -11.657 -6.311 1.00 85.88 88 ILE A O 1
ATOM 693 N N . GLU A 1 89 ? 5.239 -11.483 -8.373 1.00 86.44 89 GLU A N 1
ATOM 694 C CA . GLU A 1 89 ? 4.582 -12.760 -8.743 1.00 86.44 89 GLU A CA 1
ATOM 695 C C . GLU A 1 89 ? 5.192 -13.925 -7.957 1.00 86.44 89 GLU A C 1
ATOM 697 O O . GLU A 1 89 ? 4.465 -14.828 -7.541 1.00 86.44 89 GLU A O 1
ATOM 702 N N . ALA A 1 90 ? 6.551 -13.964 -7.740 1.00 87.25 90 ALA A N 1
ATOM 703 C CA . ALA A 1 90 ? 7.212 -15.077 -7.024 1.00 87.25 90 ALA A CA 1
ATOM 704 C C . ALA A 1 90 ? 6.711 -15.170 -5.579 1.00 87.25 90 ALA A C 1
ATOM 706 O O . ALA A 1 90 ? 6.627 -16.271 -5.029 1.00 87.25 90 ALA A O 1
ATOM 707 N N . PHE A 1 91 ? 6.315 -14.078 -5.023 1.00 86.81 91 PHE A N 1
ATOM 708 C CA . PHE A 1 91 ? 5.853 -14.106 -3.620 1.00 86.81 91 PHE A CA 1
ATOM 709 C C . PHE A 1 91 ? 4.335 -14.276 -3.552 1.00 86.81 91 PHE A C 1
ATOM 711 O O . PHE A 1 91 ? 3.765 -14.303 -2.460 1.00 86.81 91 PHE A O 1
ATOM 718 N N . GLY A 1 92 ? 3.747 -14.356 -4.785 1.00 88.56 92 GLY A N 1
ATOM 719 C CA . GLY A 1 92 ? 2.308 -14.700 -4.825 1.00 88.56 92 GLY A CA 1
ATOM 720 C C . GLY A 1 92 ? 1.435 -13.454 -4.643 1.00 88.56 92 GLY A C 1
ATOM 721 O O . GLY A 1 92 ? 0.257 -13.581 -4.301 1.00 88.56 92 GLY A O 1
ATOM 722 N N . PHE A 1 93 ? 2.061 -12.282 -4.814 1.00 90.06 93 PHE A N 1
ATOM 723 C CA . PHE A 1 93 ? 1.225 -11.069 -4.697 1.00 90.06 93 PHE A CA 1
ATOM 724 C C . PHE A 1 93 ? 0.635 -10.682 -6.056 1.00 90.06 93 PHE A C 1
ATOM 726 O O . PHE A 1 93 ? 1.143 -11.076 -7.107 1.00 90.06 93 PHE A O 1
ATOM 733 N N . GLU A 1 94 ? -0.429 -9.936 -5.919 1.00 90.31 94 GLU A N 1
ATOM 734 C CA . GLU A 1 94 ? -1.097 -9.475 -7.156 1.00 90.31 94 GLU A CA 1
ATOM 735 C C . GLU A 1 94 ? -0.551 -8.100 -7.572 1.00 90.31 94 GLU A C 1
ATOM 737 O O . GLU A 1 94 ? -0.207 -7.268 -6.729 1.00 90.31 94 GLU A O 1
ATOM 742 N N . TRP A 1 95 ? -0.292 -8.025 -8.954 1.00 88.12 95 TRP A N 1
ATOM 743 C CA . TRP A 1 95 ? 0.029 -6.663 -9.441 1.00 88.12 95 TRP A CA 1
ATOM 744 C C . TRP A 1 95 ? -0.908 -6.302 -10.598 1.00 88.12 95 TRP A C 1
ATOM 746 O O . TRP A 1 95 ? -1.488 -7.176 -11.246 1.00 88.12 95 TRP A O 1
ATOM 756 N N . ARG A 1 96 ? -1.108 -4.921 -10.594 1.00 83.25 96 ARG A N 1
ATOM 757 C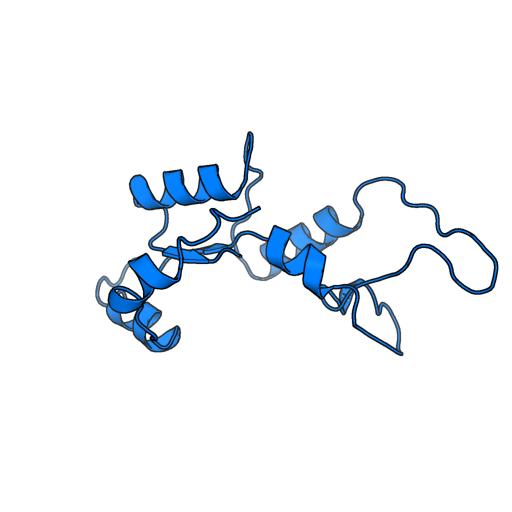 CA . ARG A 1 96 ? -1.969 -4.450 -11.706 1.00 83.25 96 ARG A CA 1
ATOM 758 C C . ARG A 1 96 ? -1.416 -3.134 -12.256 1.00 83.25 96 ARG A C 1
ATOM 760 O O . ARG A 1 96 ? -0.758 -2.371 -11.545 1.00 83.25 96 ARG A O 1
ATOM 767 N N . THR A 1 97 ? -1.690 -2.989 -13.579 1.00 81.88 97 THR A N 1
ATOM 768 C CA . THR A 1 97 ? -1.362 -1.672 -14.170 1.00 81.88 97 THR A CA 1
ATOM 769 C C . THR A 1 97 ? -2.621 -0.796 -14.218 1.00 81.88 97 THR A C 1
ATOM 771 O O . THR A 1 97 ? -3.655 -1.191 -14.761 1.00 81.88 97 THR A O 1
ATOM 774 N N . ALA A 1 98 ? -2.503 0.394 -13.522 1.00 79.06 98 ALA A N 1
ATOM 775 C CA . ALA A 1 98 ? -3.683 1.288 -13.514 1.00 79.06 98 ALA A CA 1
ATOM 776 C C . ALA A 1 98 ? -3.914 1.897 -14.908 1.00 79.06 98 ALA A C 1
ATOM 778 O O . ALA A 1 98 ? -2.967 2.194 -15.640 1.00 79.06 98 ALA A O 1
ATOM 779 N N . PRO A 1 99 ? -5.094 2.003 -15.329 1.00 76.06 99 PRO A N 1
ATOM 780 C CA . PRO A 1 99 ? -5.415 2.596 -16.639 1.00 76.06 99 PRO A CA 1
ATOM 781 C C . PRO A 1 99 ? -5.037 4.081 -16.701 1.00 76.06 99 PRO A C 1
ATOM 783 O O . PRO A 1 99 ? -4.755 4.592 -17.788 1.00 76.06 99 PRO A O 1
ATOM 786 N N . GLY A 1 100 ? -4.962 4.682 -15.448 1.00 80.50 100 GLY A N 1
ATOM 787 C CA . GLY A 1 100 ? -4.520 6.092 -15.359 1.00 80.50 100 GLY A CA 1
ATOM 788 C C . GLY A 1 100 ? -3.559 6.281 -14.179 1.00 80.50 100 GLY A C 1
ATOM 789 O O . GLY A 1 100 ? -2.465 5.713 -14.156 1.00 80.50 100 GLY A O 1
ATOM 790 N N . GLU A 1 101 ? -4.148 7.149 -13.171 1.00 79.25 101 GLU A N 1
ATOM 791 C CA . GLU A 1 101 ? -3.270 7.384 -11.996 1.00 79.25 101 GLU A CA 1
ATOM 792 C C . GLU A 1 101 ? -3.445 6.261 -10.964 1.00 79.25 101 GLU A C 1
ATOM 794 O O . GLU A 1 101 ? -4.565 5.857 -10.642 1.00 79.25 101 GLU A O 1
ATOM 799 N N . ALA A 1 102 ? -2.340 5.749 -10.436 1.00 82.06 102 ALA A N 1
ATOM 800 C CA . ALA A 1 102 ? -2.363 4.610 -9.483 1.00 82.06 102 ALA A CA 1
ATOM 801 C C . ALA A 1 102 ? -3.169 4.964 -8.227 1.00 82.06 102 ALA A C 1
ATOM 803 O O . ALA A 1 102 ? -3.936 4.133 -7.736 1.00 82.06 102 ALA A O 1
ATOM 804 N N . LYS A 1 103 ? -3.091 6.210 -7.726 1.00 83.69 103 LYS A N 1
ATOM 80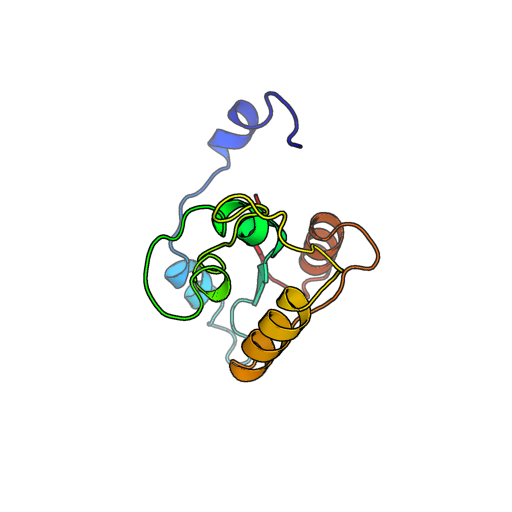5 C CA . LYS A 1 103 ? -3.837 6.569 -6.493 1.00 83.69 103 LYS A CA 1
ATOM 806 C C . LYS A 1 103 ? -5.349 6.557 -6.747 1.00 83.69 103 LYS A C 1
ATOM 808 O O . LYS A 1 103 ? -6.111 6.130 -5.877 1.00 83.69 103 LYS A O 1
ATOM 813 N N . ALA A 1 104 ? -5.682 7.026 -7.923 1.00 86.69 104 ALA A N 1
ATOM 814 C CA . ALA A 1 104 ? -7.130 7.010 -8.236 1.00 86.69 104 ALA A CA 1
ATOM 815 C C . ALA A 1 104 ? -7.657 5.572 -8.347 1.00 86.69 104 ALA A C 1
ATOM 817 O O . ALA A 1 104 ? -8.758 5.285 -7.872 1.00 86.69 104 ALA A O 1
ATOM 818 N N . GLU A 1 105 ? -6.885 4.741 -8.979 1.00 87.62 105 GLU A N 1
ATOM 819 C CA . GLU A 1 105 ? -7.325 3.332 -9.090 1.00 87.62 105 GLU A CA 1
ATOM 820 C C . GLU A 1 105 ? -7.407 2.668 -7.707 1.00 87.62 105 GLU A C 1
ATOM 822 O O . GLU A 1 105 ? -8.371 1.954 -7.428 1.00 87.62 105 GLU A O 1
ATOM 827 N N . LEU A 1 106 ? -6.442 2.927 -6.818 1.00 91.38 106 LEU A N 1
ATOM 828 C CA . LEU A 1 106 ? -6.465 2.309 -5.475 1.00 91.38 106 LEU A CA 1
ATOM 829 C C . LEU A 1 106 ? -7.668 2.820 -4.674 1.00 91.38 106 LEU A C 1
ATOM 831 O O . LEU A 1 106 ? -8.297 2.044 -3.951 1.00 91.38 106 LEU A O 1
ATOM 835 N N . ALA A 1 107 ? -7.919 4.156 -4.812 1.00 93.00 107 ALA A N 1
ATOM 836 C CA . ALA A 1 107 ? -9.123 4.686 -4.140 1.00 93.00 107 ALA A CA 1
ATOM 837 C C . ALA A 1 107 ? -10.394 3.979 -4.630 1.00 93.00 107 ALA A C 1
ATOM 839 O O . ALA A 1 107 ? -11.273 3.671 -3.823 1.00 93.00 107 ALA A O 1
ATOM 840 N N . TYR A 1 108 ? -10.441 3.786 -5.957 1.00 93.19 108 TYR A N 1
ATOM 841 C CA . TYR A 1 108 ? -11.607 3.068 -6.514 1.00 93.19 108 TYR A CA 1
ATOM 842 C C . TYR A 1 108 ? -11.690 1.635 -5.975 1.00 93.19 108 TYR A C 1
ATOM 844 O O . TYR A 1 108 ? -12.768 1.193 -5.573 1.00 93.19 108 TYR A O 1
ATOM 852 N N . LEU A 1 109 ? -10.603 0.939 -5.909 1.00 94.75 109 LEU A N 1
ATOM 853 C CA . LEU A 1 109 ? -10.621 -0.459 -5.424 1.00 94.75 109 LEU A CA 1
ATOM 854 C C . LEU A 1 109 ? -11.010 -0.509 -3.944 1.00 94.75 109 LEU A C 1
ATOM 856 O O . LEU A 1 109 ? -11.679 -1.453 -3.517 1.00 94.75 109 LEU A O 1
ATOM 860 N N . ASN A 1 110 ? -10.547 0.497 -3.231 1.00 94.81 110 ASN A N 1
ATOM 861 C CA . ASN A 1 110 ? -10.958 0.531 -1.811 1.00 94.81 110 ASN A CA 1
ATOM 862 C C . ASN A 1 110 ? -12.455 0.812 -1.685 1.00 94.81 110 ASN A C 1
ATOM 864 O O . ASN A 1 110 ? -13.133 0.161 -0.887 1.00 94.81 110 ASN A O 1
ATOM 868 N N . ALA A 1 111 ? -12.996 1.681 -2.539 1.00 95.56 111 ALA A N 1
ATOM 869 C CA . ALA A 1 111 ? -14.425 2.048 -2.465 1.00 95.56 111 ALA A CA 1
ATOM 870 C C . ALA A 1 111 ? -15.324 0.874 -2.868 1.00 95.56 111 ALA A C 1
ATOM 872 O O . ALA A 1 111 ? -16.451 0.769 -2.379 1.00 95.56 111 ALA A O 1
ATOM 873 N N . THR A 1 112 ? -14.790 -0.023 -3.704 1.00 95.56 112 THR A N 1
ATOM 874 C CA . THR A 1 112 ? -15.640 -1.151 -4.165 1.00 95.56 112 THR A CA 1
ATOM 875 C C . THR A 1 112 ? -15.316 -2.407 -3.355 1.00 95.56 112 THR A C 1
ATOM 877 O O . THR A 1 112 ? -15.747 -3.505 -3.715 1.00 95.56 112 THR A O 1
ATOM 880 N N . SER A 1 113 ? -14.439 -2.269 -2.307 1.00 91.88 113 SER A N 1
ATOM 881 C CA . SER A 1 113 ? -14.144 -3.320 -1.312 1.00 91.88 113 SER A CA 1
ATOM 882 C C . SER A 1 113 ? -13.278 -4.428 -1.913 1.00 91.88 113 SER A C 1
ATOM 884 O O . SER A 1 113 ? -13.274 -5.554 -1.412 1.00 91.88 113 SER A O 1
ATOM 886 N N . VAL A 1 114 ? -12.704 -4.066 -3.052 1.00 93.31 114 VAL A N 1
ATOM 887 C CA . VAL A 1 114 ? -11.691 -5.018 -3.558 1.00 93.31 114 VAL A CA 1
ATOM 888 C C . VAL A 1 114 ? -10.488 -5.048 -2.606 1.00 93.31 114 VAL A C 1
ATOM 890 O O . VAL A 1 114 ? -9.939 -6.121 -2.346 1.00 93.31 114 VAL A O 1
ATOM 893 N N . ILE A 1 115 ? -10.076 -3.924 -2.032 1.00 93.94 115 ILE A N 1
ATOM 894 C CA . ILE A 1 115 ? -9.029 -3.868 -0.991 1.00 93.94 115 ILE A CA 1
ATOM 895 C C . ILE A 1 115 ? -9.607 -3.145 0.231 1.00 93.94 115 ILE A C 1
ATOM 897 O O . ILE A 1 115 ? -10.652 -2.495 0.149 1.00 93.94 115 ILE A O 1
ATOM 901 N N . ASP A 1 116 ? -8.841 -3.218 1.327 1.00 93.00 116 ASP A N 1
ATOM 902 C CA . ASP A 1 116 ? -9.399 -2.708 2.605 1.00 93.00 116 ASP A CA 1
ATOM 903 C C . ASP A 1 116 ? -8.644 -1.449 3.045 1.00 93.00 116 ASP A C 1
ATOM 905 O O . ASP A 1 116 ? -9.133 -0.709 3.901 1.00 93.00 116 ASP A O 1
ATOM 909 N N . GLY A 1 117 ? -7.553 -1.279 2.340 1.00 93.25 117 GLY A N 1
ATOM 910 C CA . GLY A 1 117 ? -6.785 -0.063 2.686 1.00 93.25 117 GLY A CA 1
ATOM 911 C C . GLY A 1 117 ? -5.801 0.290 1.567 1.00 93.25 117 GLY A C 1
ATOM 912 O O . GLY A 1 117 ? -5.559 -0.498 0.650 1.00 93.25 117 GLY A O 1
ATOM 913 N N . VAL A 1 118 ? -5.361 1.598 1.739 1.00 93.75 118 VAL A N 1
ATOM 914 C CA . VAL A 1 118 ? -4.418 2.061 0.694 1.00 93.75 118 VAL A CA 1
ATOM 915 C C . VAL A 1 118 ? -3.162 2.604 1.390 1.00 93.75 118 VAL A C 1
ATOM 917 O O . VAL A 1 118 ? -3.244 3.330 2.384 1.00 93.75 118 VAL A O 1
ATOM 920 N N . LEU A 1 119 ? -2.096 2.123 0.870 1.00 91.12 119 LEU A N 1
ATOM 921 C CA . LEU A 1 119 ? -0.820 2.704 1.315 1.00 91.12 119 LEU A CA 1
ATOM 922 C C . LEU A 1 119 ? -0.218 3.534 0.174 1.00 91.12 119 LEU A C 1
ATOM 924 O O . LEU A 1 119 ? 0.132 3.008 -0.885 1.00 91.12 119 LEU A O 1
ATOM 928 N N . SER A 1 120 ? -0.172 4.825 0.497 1.00 87.06 120 SER A N 1
ATOM 929 C CA . SER A 1 120 ? 0.287 5.729 -0.588 1.00 87.06 120 SER A CA 1
ATOM 930 C C . SER A 1 120 ? 1.090 6.883 0.024 1.00 87.06 120 SER A C 1
ATOM 932 O O . SER A 1 120 ? 1.138 7.050 1.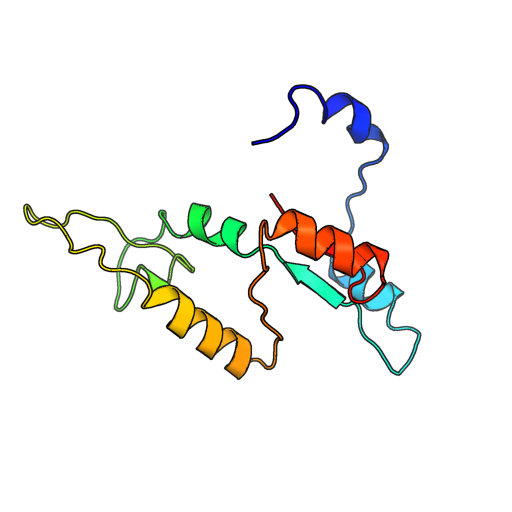244 1.00 87.06 120 SER A O 1
ATOM 934 N N . ASP A 1 121 ? 1.906 7.742 -0.778 1.00 75.81 121 ASP A N 1
ATOM 935 C CA . ASP A 1 121 ? 2.663 8.917 -0.289 1.00 75.81 121 ASP A CA 1
ATOM 936 C C . ASP A 1 121 ? 1.726 10.119 -0.099 1.00 75.81 121 ASP A C 1
ATOM 938 O O . ASP A 1 121 ? 0.649 10.188 -0.695 1.00 75.81 121 ASP A O 1
#

pLDDT: mean 72.24, std 20.19, range [37.31, 95.56]

Secondary structure (DSSP, 8-state):
---TTHHHHHGGG-----HHHHHHHTTTSTT-PPPEEE-THHHHHHTT---SSS-STTTSSS---SEETTEE----S-SHHHHHHHHHHHTT------SS-HHHHHHHHHHTTS-SEEE--

Sequence (121 aa):
MGVAGLWPLLDSSSKTVSLTTLSLAEFSNPHRGYRLGIDTSIWFFHAGYGKGGENPQLRTLFFRPDWKRGKKINKTANKLTTGMKAIIEAFGFEWRTAPGEAKAELAYLNATSVIDGVLSD

Radius of gyration: 18.06 Å; chains: 1; bounding box: 49×40×37 Å

Foldseek 3Di:
DDDPPVCVVCVVVDDDDDPVVVQVVVCPPVPDTAFEAEDCVVQQVQLPPFDDDDPCSVCSVVHDDQDDPHDGRDPDDDPPVVVVVVVCVVVPHDDDDDPDDSVVVRVVCCVVVVHVYYHYD

InterPro domains:
  IPR006084 XPG/Rad2 endonuclease [PR00853] (33-47)
  IPR006084 XPG/Rad2 endonuclease [PR00853] (88-105)
  IPR006084 XPG/Rad2 endonuclease [PR00853] (109-121)
  IPR006084 XPG/Rad2 endonuclease [PTHR11081] (82-121)
  IPR029060 PIN-like domain superfamily [SSF88723] (2-121)

Organism: Armillaria tabescens (NCBI:txid1929756)